Protein AF-A0A536U6H9-F1 (afdb_monomer_lite)

Radius of gyration: 10.51 Å; chains: 1; bounding box: 23×20×28 Å

Foldseek 3Di:
DPDPADKDKDWFAALVRLLVVCVVPHPSQQQDDQKHKAWDPDGPDDDDPGTDRHRDHPRPIIIIIMGHD

Structure (mmCIF, N/CA/C/O backbone):
data_AF-A0A536U6H9-F1
#
_entry.id   AF-A0A536U6H9-F1
#
loop_
_atom_site.group_PDB
_atom_site.id
_atom_site.type_symbol
_atom_site.label_atom_id
_atom_site.label_alt_id
_atom_site.label_comp_id
_atom_site.label_asym_id
_atom_site.label_entity_id
_atom_site.label_seq_id
_atom_site.pdbx_PDB_ins_code
_atom_site.Cartn_x
_atom_site.Cartn_y
_atom_site.Cartn_z
_atom_site.occupancy
_atom_site.B_iso_or_equiv
_atom_site.auth_seq_id
_atom_site.auth_comp_id
_atom_site.auth_asym_id
_atom_site.auth_atom_id
_atom_site.pdbx_PDB_model_num
ATOM 1 N N . MET A 1 1 ? 2.006 -8.414 -2.982 1.00 78.62 1 MET A N 1
ATOM 2 C CA . MET A 1 1 ? 0.818 -7.849 -3.633 1.00 78.62 1 MET A CA 1
ATOM 3 C C . MET A 1 1 ? 0.275 -8.725 -4.769 1.00 78.62 1 MET A C 1
ATOM 5 O O . MET A 1 1 ? -0.615 -8.279 -5.473 1.00 78.62 1 MET A O 1
ATOM 9 N N . GLY A 1 2 ? 0.780 -9.950 -4.993 1.00 84.62 2 GLY A N 1
ATOM 10 C CA . GLY A 1 2 ? 0.217 -10.880 -5.991 1.00 84.62 2 GLY A CA 1
ATOM 11 C C . GLY A 1 2 ? 0.229 -10.425 -7.460 1.00 84.62 2 GLY A C 1
ATOM 12 O O . GLY A 1 2 ? -0.406 -11.072 -8.286 1.00 84.62 2 GLY A O 1
ATOM 13 N N . PHE A 1 3 ? 0.915 -9.331 -7.799 1.00 88.81 3 PHE A N 1
ATOM 14 C CA . PHE A 1 3 ? 1.002 -8.838 -9.170 1.00 88.81 3 PHE A CA 1
ATOM 15 C C . PHE A 1 3 ? 1.906 -9.726 -10.029 1.00 88.81 3 PHE A C 1
ATOM 17 O O . PHE A 1 3 ? 2.939 -10.206 -9.565 1.00 88.81 3 PHE A O 1
ATOM 24 N N . THR A 1 4 ? 1.527 -9.915 -11.292 1.00 88.19 4 THR A N 1
ATOM 25 C CA . THR A 1 4 ? 2.256 -10.747 -12.267 1.00 88.19 4 THR A CA 1
ATOM 26 C C . THR A 1 4 ? 2.888 -9.931 -13.399 1.00 88.19 4 THR A C 1
ATOM 28 O O . THR A 1 4 ? 3.418 -10.506 -14.346 1.00 88.19 4 THR A O 1
ATOM 31 N N . SER A 1 5 ? 2.806 -8.601 -13.335 1.00 87.19 5 SER A N 1
ATOM 32 C CA . SER A 1 5 ? 3.283 -7.661 -14.356 1.00 87.19 5 SER A CA 1
ATOM 33 C C . SER A 1 5 ? 4.144 -6.554 -13.739 1.00 87.19 5 SER A C 1
ATOM 35 O O . SER A 1 5 ? 4.431 -6.567 -12.540 1.00 87.19 5 SER A O 1
ATOM 37 N N . LEU A 1 6 ? 4.592 -5.604 -14.566 1.00 90.50 6 LEU A N 1
ATOM 38 C CA . LEU A 1 6 ? 5.322 -4.431 -14.099 1.00 90.50 6 LEU A CA 1
ATOM 39 C C . LEU A 1 6 ? 4.412 -3.569 -13.215 1.00 90.50 6 LEU A C 1
ATOM 41 O O . LEU A 1 6 ? 3.259 -3.303 -13.559 1.00 90.50 6 LEU A O 1
ATOM 45 N N . ILE A 1 7 ? 4.947 -3.124 -12.082 1.00 93.19 7 ILE A N 1
ATOM 46 C CA . ILE A 1 7 ? 4.214 -2.323 -11.105 1.00 93.19 7 ILE A CA 1
ATOM 47 C C . ILE A 1 7 ? 4.946 -1.023 -10.807 1.00 93.19 7 ILE A C 1
ATOM 49 O O . ILE A 1 7 ? 6.177 -0.980 -10.787 1.00 93.19 7 ILE A O 1
ATOM 53 N N . VAL A 1 8 ? 4.176 0.022 -10.525 1.00 94.00 8 VAL A N 1
ATOM 54 C CA . VAL A 1 8 ? 4.666 1.241 -9.875 1.00 94.00 8 VAL A CA 1
ATOM 55 C C . VAL A 1 8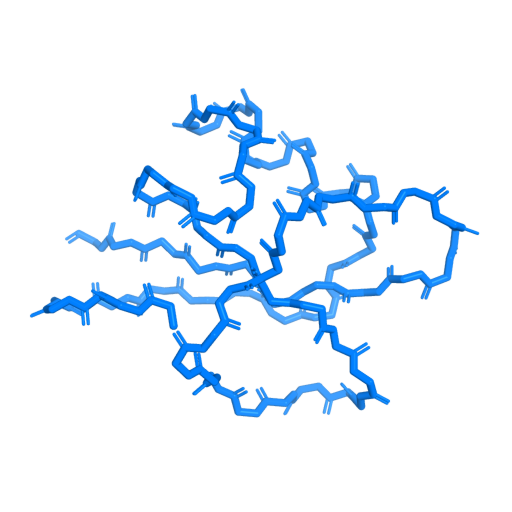 ? 4.170 1.243 -8.445 1.00 94.00 8 VAL A C 1
ATOM 57 O O . VAL A 1 8 ? 3.002 0.951 -8.201 1.00 94.00 8 VAL A O 1
ATOM 60 N N . CYS A 1 9 ? 5.048 1.599 -7.511 1.00 94.81 9 CYS A N 1
ATOM 61 C CA . CYS A 1 9 ? 4.693 1.747 -6.111 1.00 94.81 9 CYS A CA 1
ATOM 62 C C . CYS A 1 9 ? 5.116 3.110 -5.566 1.00 94.81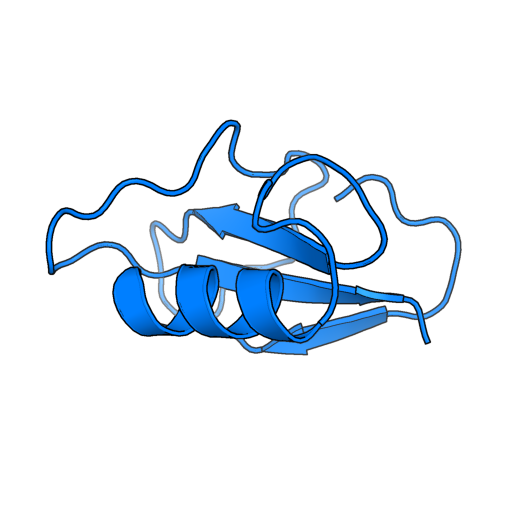 9 CYS A C 1
ATOM 64 O O . CYS A 1 9 ? 6.162 3.645 -5.935 1.00 94.81 9 CYS A O 1
ATOM 66 N N . SER A 1 10 ? 4.322 3.635 -4.640 1.00 95.69 10 SER A N 1
ATOM 67 C CA . SER A 1 10 ? 4.629 4.818 -3.840 1.00 95.69 10 SER A CA 1
ATOM 68 C C . SER A 1 10 ? 4.653 4.427 -2.367 1.00 95.69 10 SER A C 1
ATOM 70 O O . SER A 1 10 ? 3.678 3.886 -1.844 1.00 95.69 10 SER A O 1
ATOM 72 N N . SER A 1 11 ? 5.788 4.657 -1.712 1.00 96.06 11 SER A N 1
ATOM 73 C CA . SER A 1 11 ? 6.009 4.356 -0.297 1.00 96.06 11 SER A CA 1
ATOM 74 C C . SER A 1 11 ? 5.662 5.546 0.597 1.00 96.06 11 SER A C 1
ATOM 76 O O . SER A 1 11 ? 5.627 6.691 0.148 1.00 96.06 11 SER A O 1
ATOM 78 N N . ASN A 1 12 ? 5.466 5.273 1.891 1.00 96.12 12 ASN A N 1
ATOM 79 C CA . ASN A 1 12 ? 5.346 6.278 2.949 1.00 96.12 12 ASN A CA 1
ATOM 80 C C . ASN A 1 12 ? 4.116 7.177 2.805 1.00 96.12 12 ASN A C 1
ATOM 82 O O . ASN A 1 12 ? 4.116 8.320 3.262 1.00 96.12 12 ASN A O 1
ATOM 86 N N . LEU A 1 13 ? 3.052 6.645 2.201 1.00 96.62 13 LEU A N 1
ATOM 87 C CA . LEU A 1 13 ? 1.784 7.346 2.079 1.00 96.62 13 LEU A CA 1
ATOM 88 C C . LEU A 1 13 ? 1.006 7.237 3.393 1.00 96.62 13 LEU A C 1
ATOM 90 O O . LEU A 1 13 ? 0.758 6.118 3.840 1.00 96.62 13 LEU A O 1
ATOM 94 N N . PRO A 1 14 ? 0.590 8.356 4.010 1.00 96.62 14 PRO A N 1
ATOM 95 C CA . PRO A 1 14 ? -0.315 8.319 5.153 1.00 96.62 14 PRO A CA 1
ATOM 96 C C . PRO A 1 14 ? -1.610 7.575 4.814 1.00 96.62 14 PRO A C 1
ATOM 98 O O . PRO A 1 14 ? -2.097 7.670 3.687 1.00 96.62 14 PRO A O 1
ATOM 101 N N . ASP A 1 15 ? -2.184 6.882 5.792 1.00 95.31 15 ASP A N 1
ATOM 102 C CA . ASP A 1 15 ? -3.445 6.134 5.687 1.00 95.31 15 ASP A CA 1
ATOM 103 C C . ASP A 1 15 ? -4.548 6.822 4.865 1.00 95.31 15 ASP A C 1
ATOM 105 O O . ASP A 1 15 ? -5.032 6.243 3.892 1.00 95.31 15 ASP A O 1
ATOM 109 N N . LYS A 1 16 ? -4.884 8.076 5.182 1.00 95.31 16 LYS A N 1
ATOM 110 C CA . LYS A 1 16 ? -5.917 8.853 4.477 1.00 95.31 16 LYS A CA 1
ATOM 111 C C . LYS A 1 16 ? -5.579 9.142 3.023 1.00 95.31 16 LYS A C 1
ATOM 113 O O . LYS A 1 16 ? -6.466 9.219 2.179 1.00 95.31 16 LYS A O 1
ATOM 118 N N . VAL A 1 17 ? -4.297 9.326 2.728 1.00 96.81 17 VAL A N 1
ATOM 119 C CA . VAL A 1 17 ? -3.830 9.559 1.361 1.00 96.81 17 VAL A CA 1
ATOM 120 C C . VAL A 1 17 ? -3.875 8.249 0.583 1.00 96.81 17 VAL A C 1
ATOM 122 O O . VAL A 1 17 ? -4.349 8.229 -0.545 1.00 96.81 17 VAL A O 1
ATOM 125 N N . ALA A 1 18 ? -3.440 7.151 1.198 1.00 97.00 18 ALA A N 1
ATOM 126 C CA . ALA A 1 18 ? -3.427 5.837 0.575 1.00 97.00 18 ALA A CA 1
ATOM 127 C C . ALA A 1 18 ? -4.838 5.352 0.202 1.00 97.00 18 ALA A C 1
ATOM 129 O O . ALA A 1 18 ? -5.041 4.941 -0.939 1.00 97.00 18 ALA A O 1
ATOM 130 N N . ILE A 1 19 ? -5.808 5.464 1.120 1.00 96.81 19 ILE A N 1
ATOM 131 C CA . ILE A 1 19 ? -7.207 5.093 0.849 1.00 96.81 19 ILE A CA 1
ATOM 132 C C . ILE A 1 19 ? -7.844 6.009 -0.203 1.00 96.81 19 ILE A C 1
ATOM 134 O O . ILE A 1 19 ? -8.553 5.532 -1.081 1.00 96.81 19 ILE A O 1
ATOM 138 N N . ALA A 1 20 ? -7.556 7.316 -0.173 1.00 97.12 20 ALA A N 1
ATOM 139 C CA . ALA A 1 20 ? -8.095 8.254 -1.155 1.00 97.12 20 ALA A CA 1
ATOM 140 C C . ALA A 1 20 ? -7.527 8.023 -2.563 1.00 97.12 20 ALA A C 1
ATOM 142 O O . ALA A 1 20 ? -8.259 8.160 -3.540 1.00 97.12 20 ALA A O 1
ATOM 143 N N . ILE A 1 21 ? -6.239 7.677 -2.675 1.00 96.31 21 ILE A N 1
ATOM 144 C CA . ILE A 1 21 ? -5.609 7.329 -3.956 1.00 96.31 21 ILE A CA 1
ATOM 145 C C . ILE A 1 21 ? -6.284 6.098 -4.554 1.00 96.31 21 ILE A C 1
ATOM 147 O O . ILE A 1 21 ? -6.666 6.133 -5.719 1.00 96.31 21 ILE A O 1
ATOM 151 N N . ASP A 1 22 ? -6.455 5.038 -3.767 1.00 96.62 22 ASP A N 1
ATOM 152 C CA . ASP A 1 22 ? -7.123 3.822 -4.231 1.00 96.62 22 ASP A CA 1
ATOM 153 C C . ASP A 1 22 ? -8.587 4.103 -4.610 1.00 96.62 22 ASP A C 1
ATOM 155 O O . ASP A 1 22 ? -8.989 3.837 -5.736 1.00 96.62 22 ASP A O 1
ATOM 159 N N . ALA A 1 23 ? -9.347 4.803 -3.763 1.00 95.75 23 ALA A N 1
ATOM 160 C CA . ALA A 1 23 ? -10.738 5.164 -4.054 1.00 95.75 23 ALA A CA 1
ATOM 161 C C . ALA A 1 23 ? -10.932 5.981 -5.350 1.00 95.75 23 ALA A C 1
ATOM 163 O O . ALA A 1 23 ? -12.001 5.922 -5.955 1.00 95.75 23 ALA A O 1
ATOM 164 N N . GLN A 1 24 ? -9.937 6.773 -5.765 1.00 96.50 24 GLN A N 1
ATOM 165 C CA . GLN A 1 24 ? -9.995 7.556 -7.007 1.00 96.50 24 GLN A CA 1
ATOM 166 C C . GLN A 1 24 ? -9.533 6.778 -8.243 1.00 96.50 24 GLN A C 1
ATOM 168 O O . GLN A 1 24 ? -9.834 7.186 -9.365 1.00 96.50 24 GLN A O 1
ATOM 173 N N . ILE A 1 25 ? -8.766 5.704 -8.059 1.00 94.69 25 ILE A N 1
ATOM 174 C CA . ILE A 1 25 ? -8.156 4.954 -9.158 1.00 94.69 25 ILE A CA 1
ATOM 175 C C . ILE A 1 25 ? -8.881 3.627 -9.403 1.00 94.69 25 ILE A C 1
ATOM 177 O O . ILE A 1 25 ? -8.954 3.202 -10.557 1.00 94.69 25 ILE A O 1
ATOM 181 N N . ASP A 1 26 ? -9.388 2.977 -8.356 1.00 95.12 26 ASP A N 1
ATOM 182 C CA . ASP A 1 26 ? -9.869 1.599 -8.411 1.00 95.12 26 ASP A CA 1
ATOM 183 C C . ASP A 1 26 ? -11.074 1.339 -7.487 1.00 95.12 26 ASP A C 1
ATOM 185 O O . ASP A 1 26 ? -12.200 1.666 -7.870 1.00 95.12 26 ASP A O 1
ATOM 189 N N . ASP A 1 27 ? -10.879 0.746 -6.301 1.00 92.81 27 ASP A N 1
ATOM 190 C CA . ASP A 1 27 ? -11.978 0.178 -5.504 1.00 92.81 27 ASP A CA 1
ATOM 191 C C . ASP A 1 27 ? -11.907 0.478 -3.996 1.00 92.81 27 ASP A C 1
ATOM 193 O O . ASP A 1 27 ? -12.849 0.156 -3.266 1.00 92.81 27 ASP A O 1
ATOM 197 N N . SER A 1 28 ? -10.850 1.154 -3.524 1.00 94.19 28 SER A N 1
ATOM 198 C CA . SER A 1 28 ? -10.615 1.433 -2.097 1.00 94.19 28 SER A CA 1
ATOM 199 C C . SER A 1 28 ? -10.415 0.170 -1.239 1.00 94.19 28 SER A C 1
ATOM 201 O O . SER A 1 28 ? -10.511 0.240 -0.003 1.00 94.19 28 SER A O 1
ATOM 203 N N . VAL A 1 29 ? -10.138 -0.980 -1.854 1.00 94.56 29 VAL A N 1
ATOM 204 C CA . VAL A 1 29 ? -9.882 -2.251 -1.180 1.00 94.56 29 VAL A CA 1
ATOM 205 C C . VAL A 1 29 ? -8.411 -2.616 -1.351 1.00 94.56 29 VAL A C 1
ATOM 207 O O . VAL A 1 29 ? -7.997 -3.248 -2.317 1.00 94.56 29 VAL A O 1
ATOM 210 N N . SER A 1 30 ? -7.627 -2.357 -0.302 1.00 95.19 30 SER A N 1
ATOM 211 C CA . SER A 1 30 ? -6.165 -2.529 -0.292 1.00 95.19 30 SER A CA 1
ATOM 212 C C . SER A 1 30 ? -5.639 -3.908 -0.723 1.00 95.19 30 SER A C 1
ATOM 214 O O . SER A 1 30 ? -4.452 -4.037 -1.029 1.00 95.19 30 SER A O 1
ATOM 216 N N . ALA A 1 31 ? -6.472 -4.950 -0.700 1.00 94.62 31 ALA A N 1
ATOM 217 C CA . ALA A 1 31 ? -6.094 -6.321 -1.030 1.00 94.62 31 ALA A CA 1
ATOM 218 C C . ALA A 1 31 ? -6.375 -6.736 -2.484 1.00 94.62 31 ALA A C 1
ATOM 220 O O . ALA A 1 31 ? -5.775 -7.715 -2.954 1.00 94.62 31 ALA A O 1
ATOM 221 N N . THR A 1 32 ? -7.282 -6.048 -3.182 1.00 92.69 32 THR A N 1
ATOM 222 C CA . THR A 1 32 ? -7.838 -6.490 -4.471 1.00 92.69 32 THR A CA 1
ATOM 223 C C . THR A 1 32 ? -7.570 -5.489 -5.586 1.00 92.69 32 THR A C 1
ATOM 225 O O . THR A 1 32 ? -6.642 -4.705 -5.485 1.00 92.69 32 THR A O 1
ATOM 228 N N . GLY A 1 33 ? -8.235 -5.645 -6.730 1.00 91.50 33 GLY A N 1
ATOM 229 C CA . GLY A 1 33 ? -8.083 -4.703 -7.828 1.00 91.50 33 GLY A CA 1
ATOM 230 C C . GLY A 1 33 ? -6.692 -4.652 -8.477 1.00 91.50 33 GLY A C 1
ATOM 231 O O . GLY A 1 33 ? -5.841 -5.553 -8.340 1.00 91.50 33 GLY A O 1
ATOM 232 N N . GLN A 1 34 ? -6.527 -3.589 -9.255 1.00 93.69 34 GLN A N 1
ATOM 233 C CA . GLN A 1 34 ? -5.301 -3.105 -9.876 1.00 93.69 34 GLN A CA 1
ATOM 234 C C . GLN A 1 34 ? -4.455 -2.268 -8.913 1.00 93.69 34 GLN A C 1
ATOM 236 O O . GLN A 1 34 ? -3.243 -2.193 -9.125 1.00 93.69 34 GLN A O 1
ATOM 241 N N . VAL A 1 35 ? -5.057 -1.659 -7.885 1.00 95.56 35 VAL A N 1
ATOM 242 C CA . VAL A 1 35 ? -4.357 -0.930 -6.819 1.00 95.56 35 VAL A CA 1
ATOM 243 C C . VAL A 1 35 ? -4.371 -1.756 -5.542 1.00 95.56 35 VAL A C 1
ATOM 245 O O . VAL A 1 35 ? -5.415 -2.137 -5.044 1.00 95.56 35 VAL A O 1
ATOM 248 N N . ARG A 1 36 ? -3.191 -2.040 -4.990 1.00 96.06 36 ARG A N 1
ATOM 249 C CA . ARG A 1 36 ? -3.058 -2.779 -3.728 1.00 96.06 36 ARG A CA 1
ATOM 250 C C . ARG A 1 36 ? -2.107 -2.067 -2.803 1.00 96.06 36 ARG A C 1
ATOM 252 O O . ARG A 1 36 ? -1.105 -1.508 -3.249 1.00 96.06 36 ARG A O 1
ATOM 259 N N . ALA A 1 37 ? -2.383 -2.140 -1.512 1.00 96.50 37 ALA A N 1
ATOM 260 C CA . ALA A 1 37 ? -1.568 -1.507 -0.496 1.00 96.50 37 ALA A CA 1
ATOM 261 C C . ALA A 1 37 ? -1.011 -2.516 0.502 1.00 96.50 37 ALA A C 1
ATOM 263 O O . ALA A 1 37 ? -1.623 -3.536 0.798 1.00 96.50 37 ALA A O 1
ATOM 264 N N . GLN A 1 38 ? 0.147 -2.192 1.058 1.00 95.69 38 GLN A N 1
ATOM 265 C CA . GLN A 1 38 ? 0.805 -2.906 2.144 1.00 95.69 38 GLN A CA 1
ATOM 266 C C . GLN A 1 38 ? 0.976 -1.958 3.321 1.00 95.69 38 GLN A C 1
ATOM 268 O O . GLN A 1 38 ? 1.454 -0.839 3.133 1.00 95.69 38 GLN A O 1
ATOM 273 N N . LEU A 1 39 ? 0.649 -2.407 4.532 1.00 95.31 39 LEU A N 1
ATOM 274 C CA . LEU A 1 39 ? 0.952 -1.645 5.741 1.00 95.31 39 LEU A CA 1
ATOM 275 C C . LEU A 1 39 ? 2.470 -1.614 5.967 1.00 95.31 39 LEU A C 1
ATOM 277 O O . LEU A 1 39 ? 3.140 -2.647 5.922 1.00 95.31 39 LEU A O 1
ATOM 281 N N . GLN A 1 40 ? 3.013 -0.430 6.224 1.00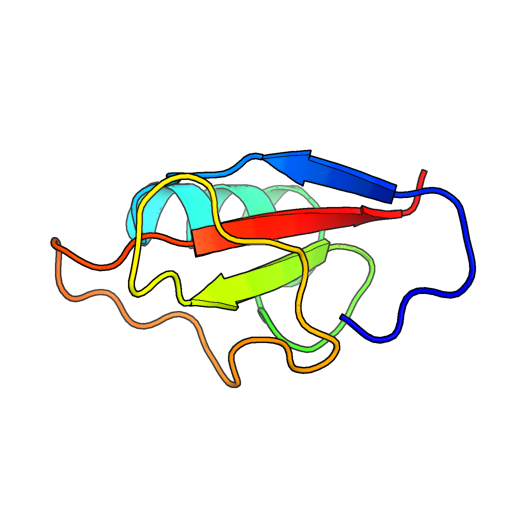 94.12 40 GLN A N 1
ATOM 282 C CA . GLN A 1 40 ? 4.435 -0.239 6.473 1.00 94.12 40 GLN A CA 1
ATOM 283 C C . GLN A 1 40 ? 4.704 -0.186 7.976 1.00 94.12 40 GLN A C 1
ATOM 285 O O . GLN A 1 40 ? 4.101 0.597 8.704 1.00 94.12 40 GLN A O 1
ATOM 290 N N . THR A 1 41 ? 5.651 -1.000 8.433 1.00 91.38 41 THR A N 1
ATOM 291 C CA . THR A 1 41 ? 6.182 -0.959 9.807 1.00 91.38 41 THR A CA 1
ATOM 292 C C . THR A 1 41 ? 7.543 -0.264 9.882 1.00 91.38 41 THR A C 1
ATOM 294 O O . THR A 1 41 ? 8.018 0.065 10.966 1.00 91.38 41 THR A O 1
ATOM 297 N N . THR A 1 42 ? 8.164 -0.013 8.729 1.00 92.25 42 THR A N 1
ATOM 298 C CA . THR A 1 42 ? 9.422 0.717 8.557 1.00 92.25 42 THR A CA 1
ATOM 299 C C . THR A 1 42 ? 9.319 1.642 7.345 1.00 92.25 42 THR A C 1
ATOM 301 O O . THR A 1 42 ? 8.473 1.4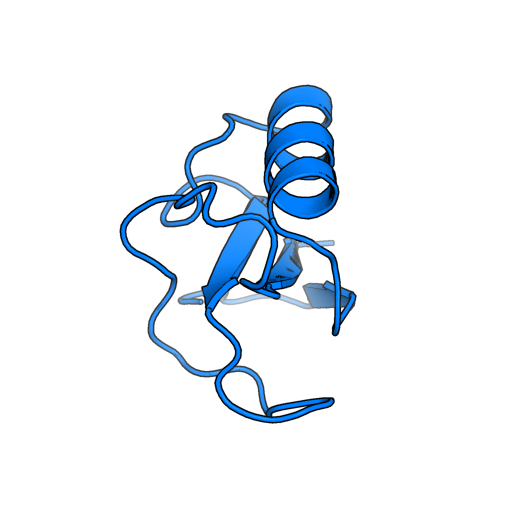49 6.470 1.00 92.25 42 THR A O 1
ATOM 304 N N . ALA A 1 43 ? 10.172 2.667 7.278 1.00 91.75 43 ALA A N 1
ATOM 305 C CA . ALA A 1 43 ? 10.210 3.547 6.116 1.00 91.75 43 ALA A CA 1
ATOM 306 C C . ALA A 1 43 ? 10.783 2.824 4.887 1.00 91.75 43 ALA A C 1
ATOM 308 O O . ALA A 1 43 ? 11.745 2.071 5.019 1.00 91.75 43 ALA A O 1
ATOM 309 N N . ASN A 1 44 ? 10.220 3.093 3.701 1.00 90.88 44 ASN A N 1
ATOM 310 C CA . ASN A 1 44 ? 10.629 2.482 2.429 1.00 90.88 44 ASN A CA 1
ATOM 311 C C . ASN A 1 44 ? 10.844 0.949 2.508 1.00 90.88 44 ASN A C 1
ATOM 313 O O . ASN A 1 44 ? 11.928 0.465 2.179 1.00 90.88 44 ASN A O 1
ATOM 317 N N . PRO A 1 45 ? 9.844 0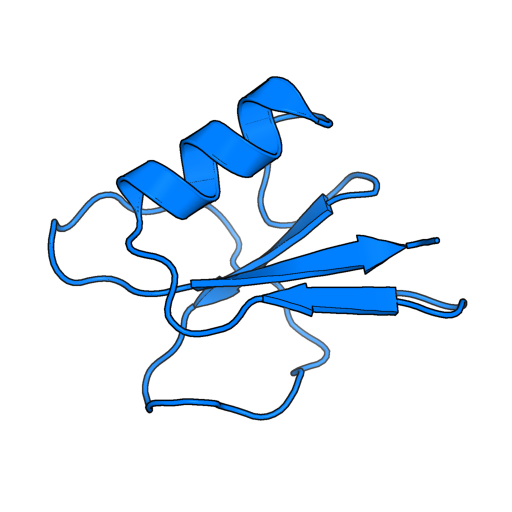.170 2.957 1.00 88.81 45 PRO A N 1
ATOM 318 C CA . PRO A 1 45 ? 9.939 -1.273 2.995 1.00 88.81 45 PRO A CA 1
ATOM 319 C C . PRO A 1 45 ? 9.964 -1.838 1.577 1.00 88.81 45 PRO A C 1
ATOM 321 O O . PRO A 1 45 ? 9.458 -1.238 0.624 1.00 88.81 45 PRO A O 1
ATOM 324 N N . PHE A 1 46 ? 10.504 -3.045 1.464 1.00 88.62 46 PHE A N 1
ATOM 325 C CA . PHE A 1 46 ? 10.356 -3.848 0.261 1.00 88.62 46 PHE A CA 1
ATOM 326 C C . PHE A 1 46 ? 8.881 -4.201 0.024 1.00 88.62 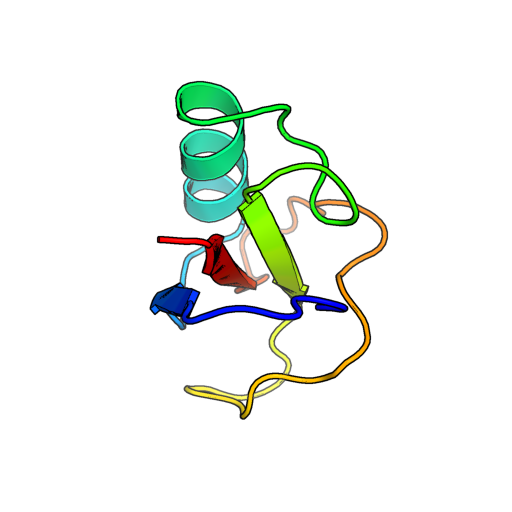46 PHE A C 1
ATOM 328 O O . PHE A 1 46 ? 8.070 -4.256 0.956 1.00 88.62 46 PHE A O 1
ATOM 335 N N . THR A 1 47 ? 8.547 -4.462 -1.237 1.00 86.88 47 THR A N 1
ATOM 336 C CA . THR A 1 47 ? 7.250 -5.002 -1.638 1.00 86.88 47 THR A CA 1
ATOM 337 C C . THR A 1 47 ? 7.110 -6.443 -1.143 1.00 86.88 47 THR A C 1
ATOM 339 O O . THR A 1 47 ? 7.747 -7.366 -1.646 1.00 86.88 47 THR A O 1
ATOM 342 N N . ASP A 1 48 ? 6.248 -6.645 -0.157 1.00 86.88 48 ASP A N 1
ATOM 343 C CA . ASP A 1 48 ? 5.870 -7.947 0.378 1.00 86.88 48 ASP A CA 1
ATOM 344 C C . ASP A 1 48 ? 4.811 -8.608 -0.534 1.00 86.88 48 ASP A C 1
ATOM 346 O O . ASP A 1 48 ? 4.011 -7.926 -1.193 1.00 86.88 48 ASP A O 1
ATOM 350 N N . PRO A 1 49 ? 4.757 -9.945 -0.648 1.00 86.00 49 PRO A N 1
ATOM 351 C CA . PRO A 1 49 ? 3.672 -10.630 -1.345 1.00 86.00 49 PRO A CA 1
ATOM 352 C C . PRO A 1 49 ? 2.282 -10.440 -0.701 1.00 86.00 49 PRO A C 1
ATOM 354 O O . PRO A 1 49 ? 1.292 -10.579 -1.423 1.00 86.00 49 PRO A O 1
ATOM 357 N N . THR A 1 50 ? 2.182 -10.031 0.562 1.00 88.81 50 THR A N 1
ATOM 358 C CA . THR A 1 50 ? 0.938 -9.933 1.341 1.00 88.81 50 THR A CA 1
ATOM 359 C C . THR A 1 50 ? 0.388 -8.502 1.405 1.00 88.81 50 THR A C 1
ATOM 361 O O . THR A 1 50 ? 0.949 -7.649 2.092 1.00 88.81 50 THR A O 1
ATOM 364 N N . PRO A 1 51 ? -0.690 -8.180 0.664 1.00 91.31 51 PRO A N 1
ATOM 365 C CA . PRO A 1 51 ? -1.340 -6.886 0.822 1.00 91.31 51 PRO A CA 1
ATOM 366 C C . PRO A 1 51 ? -1.985 -6.753 2.205 1.00 91.31 51 PRO A C 1
ATOM 368 O O . PRO A 1 51 ? -2.302 -7.742 2.867 1.00 91.31 51 PRO A O 1
ATOM 371 N N . ALA A 1 52 ? -2.212 -5.511 2.620 1.00 91.94 52 ALA A N 1
ATOM 372 C CA . ALA A 1 52 ? -3.040 -5.197 3.767 1.00 91.94 52 ALA A CA 1
ATOM 373 C C . ALA A 1 52 ? -4.467 -5.696 3.512 1.00 91.94 52 ALA A C 1
ATOM 375 O O . ALA A 1 52 ? -5.025 -5.491 2.433 1.00 91.94 52 ALA A O 1
ATOM 376 N N . THR A 1 53 ? -5.065 -6.327 4.519 1.00 90.94 53 THR A N 1
ATOM 377 C CA . THR A 1 53 ? -6.442 -6.835 4.448 1.00 90.94 53 THR A CA 1
ATOM 378 C C . THR A 1 53 ? -7.469 -5.716 4.310 1.00 90.94 53 THR A C 1
ATOM 380 O O . THR A 1 53 ? -8.487 -5.910 3.654 1.00 90.94 53 THR A O 1
ATOM 383 N N . ALA A 1 54 ? -7.193 -4.559 4.914 1.00 93.44 54 ALA A N 1
ATOM 384 C CA . ALA A 1 54 ? -7.958 -3.329 4.773 1.00 93.44 54 ALA A CA 1
ATOM 385 C C . ALA A 1 54 ? -7.068 -2.107 5.051 1.00 93.44 54 ALA A C 1
ATOM 387 O O . ALA A 1 54 ? -6.047 -2.199 5.749 1.00 93.44 54 ALA A O 1
ATOM 388 N N . TYR A 1 55 ? -7.503 -0.942 4.574 1.00 95.06 55 TYR A N 1
ATOM 389 C CA . TYR A 1 55 ? -7.029 0.329 5.107 1.00 95.06 55 TYR A CA 1
ATOM 390 C C . TYR A 1 55 ? -7.527 0.510 6.541 1.00 95.06 55 TYR A C 1
ATOM 392 O O . TYR A 1 55 ? -8.681 0.226 6.856 1.00 95.06 55 TYR A O 1
ATOM 400 N N . VAL A 1 56 ? -6.649 0.993 7.415 1.00 95.75 56 VAL A N 1
ATOM 401 C CA . VAL A 1 56 ? -6.964 1.299 8.808 1.00 95.75 56 VAL A CA 1
ATOM 402 C C . VAL A 1 56 ? -6.496 2.719 9.082 1.00 95.75 56 VAL A C 1
ATOM 404 O O . VAL A 1 56 ? -5.294 2.992 9.078 1.00 95.75 56 VAL A O 1
ATOM 407 N N . GLU A 1 57 ? -7.453 3.611 9.320 1.00 92.06 57 GLU A N 1
ATOM 408 C CA . GLU A 1 57 ? -7.202 5.019 9.617 1.00 92.06 57 GLU A CA 1
ATOM 409 C C . GLU A 1 57 ? -6.875 5.203 11.105 1.00 92.06 57 GLU A C 1
ATOM 411 O O . GLU A 1 57 ? -7.763 5.301 11.952 1.00 92.06 57 GLU A O 1
ATOM 416 N N . THR A 1 58 ? -5.589 5.242 11.436 1.00 92.44 58 THR A N 1
ATOM 417 C CA . THR A 1 58 ? -5.102 5.494 12.805 1.00 92.44 58 THR A CA 1
ATOM 418 C C . THR A 1 58 ? -4.453 6.870 12.949 1.00 92.44 58 THR A C 1
ATOM 420 O O . THR A 1 58 ? -4.126 7.283 14.060 1.00 92.44 58 THR A O 1
ATOM 423 N N . GLY A 1 59 ? -4.236 7.579 11.838 1.00 91.06 59 GLY A N 1
ATOM 424 C CA . GLY A 1 59 ? -3.502 8.841 11.755 1.00 91.06 59 GLY A CA 1
ATOM 425 C C . GLY A 1 59 ? -1.979 8.690 11.807 1.00 91.06 59 GLY A C 1
ATOM 426 O O . GLY A 1 59 ? -1.267 9.680 11.653 1.00 91.06 59 GLY A O 1
ATOM 427 N N . VAL A 1 60 ? -1.468 7.476 12.023 1.00 93.19 60 VAL A N 1
ATOM 428 C CA . VAL A 1 60 ? -0.025 7.175 12.080 1.00 93.19 60 VAL A CA 1
ATOM 429 C C . VAL A 1 60 ? 0.391 6.069 11.116 1.00 93.19 60 VAL A C 1
ATOM 431 O O . VAL A 1 60 ? 1.579 5.917 10.837 1.00 93.19 60 VAL A O 1
ATOM 434 N N . ASN A 1 61 ? -0.570 5.306 10.593 1.00 95.19 61 ASN A N 1
ATOM 435 C CA . ASN A 1 61 ? -0.295 4.256 9.629 1.00 95.19 61 ASN A CA 1
ATOM 436 C C . ASN A 1 61 ? 0.237 4.845 8.322 1.00 95.19 61 ASN A C 1
ATOM 438 O O . ASN A 1 61 ? -0.243 5.867 7.825 1.00 95.19 61 ASN A O 1
ATOM 442 N N . GLN A 1 62 ? 1.208 4.143 7.750 1.00 96.19 62 GLN A N 1
ATOM 443 C CA . GLN A 1 62 ? 1.727 4.421 6.422 1.00 96.19 62 GLN A CA 1
ATOM 444 C C . GLN A 1 62 ? 1.574 3.189 5.544 1.00 96.19 62 GLN A C 1
ATOM 446 O O . GLN A 1 62 ? 1.666 2.055 6.019 1.00 96.19 62 GLN A O 1
ATOM 451 N N . TYR A 1 63 ? 1.352 3.422 4.259 1.00 96.69 63 TYR A N 1
ATOM 452 C CA . TYR A 1 63 ? 1.137 2.384 3.274 1.00 96.69 63 TYR A CA 1
ATOM 453 C C . TYR A 1 63 ? 2.098 2.533 2.098 1.00 96.69 63 TYR A C 1
ATOM 455 O O . TYR A 1 63 ? 2.413 3.631 1.635 1.00 96.69 63 TYR A O 1
ATOM 463 N N . LEU A 1 64 ? 2.544 1.383 1.603 1.00 96.69 64 LEU A N 1
ATOM 464 C CA . LEU A 1 64 ? 3.120 1.240 0.278 1.00 96.69 64 LEU A CA 1
ATOM 465 C C . LEU A 1 64 ? 1.969 0.893 -0.661 1.00 96.69 64 LEU A C 1
ATOM 467 O O . LEU A 1 64 ? 1.395 -0.185 -0.533 1.00 96.69 64 LEU A O 1
ATOM 471 N N . VAL A 1 65 ? 1.620 1.800 -1.569 1.00 96.50 65 VAL A N 1
ATOM 472 C CA . VAL A 1 65 ? 0.535 1.601 -2.539 1.00 96.50 65 VAL A CA 1
ATOM 473 C C . VAL A 1 65 ? 1.150 1.283 -3.891 1.00 96.50 65 VAL A C 1
ATOM 475 O O . VAL A 1 65 ? 2.023 2.011 -4.356 1.00 96.50 65 VAL A O 1
ATOM 478 N N . CYS A 1 66 ? 0.710 0.196 -4.512 1.00 96.25 66 CYS A N 1
ATOM 479 C CA . CYS A 1 66 ? 1.233 -0.323 -5.764 1.00 96.25 66 CYS A CA 1
ATOM 480 C C . CYS A 1 66 ? 0.114 -0.490 -6.792 1.00 96.25 66 CYS A C 1
ATOM 482 O O . CYS A 1 66 ? -0.976 -0.943 -6.450 1.00 96.25 66 CYS A O 1
ATOM 484 N N . LYS A 1 67 ? 0.415 -0.196 -8.058 1.00 95.31 67 LYS A N 1
ATOM 485 C CA . LYS A 1 67 ? -0.485 -0.389 -9.194 1.00 95.31 67 LYS A CA 1
ATOM 486 C C . LYS A 1 67 ? 0.226 -1.095 -10.345 1.00 95.31 67 LYS A C 1
ATOM 488 O O . LYS A 1 67 ? 1.384 -0.790 -10.633 1.00 95.31 67 LYS A O 1
ATOM 493 N N . THR A 1 68 ? -0.474 -1.987 -11.040 1.00 91.75 68 THR A N 1
ATOM 494 C CA . THR A 1 68 ? -0.010 -2.537 -12.326 1.00 91.75 68 THR A CA 1
ATOM 495 C C . THR A 1 68 ? -0.075 -1.497 -13.439 1.00 91.75 68 THR A C 1
ATOM 497 O O . THR A 1 68 ? -1.077 -0.783 -13.580 1.00 91.75 68 THR A O 1
ATOM 500 N N . ILE A 1 69 ? 0.990 -1.426 -14.235 1.00 86.25 69 ILE A N 1
ATOM 501 C CA . ILE A 1 69 ? 1.046 -0.596 -15.445 1.00 86.25 69 ILE A CA 1
ATOM 502 C C . ILE A 1 69 ? 0.317 -1.299 -16.585 1.00 86.25 69 ILE A C 1
ATOM 504 O O . ILE A 1 69 ? 0.571 -2.510 -16.777 1.00 86.25 69 ILE A O 1
#

Secondary structure (DSSP, 8-state):
----S-EEEEEEEEHHHHHHHHHHHS-S-TTSSSEEEEEESSSS----S---SS----SS-EEEEEEE-

Sequence (69 aa):
MGFTSLIVCSSNLPDKVAIAIDAQIDDSVSATGQVRAQLQTTANPFTDPTPATAYVETGVNQYLVCKTI

pLDDT: mean 93.15, std 3.66, range [78.62, 97.12]